Protein AF-A0A1B0CHY4-F1 (afdb_monomer_lite)

Foldseek 3Di:
DVLVVLCVVVVDDPPQDSVNSCVVVVPDDPVVVCVVVVVVLLVVQCPDPDPVSPVVSPPPDDDDDDDPVCPVVVVVVVVVVVVVVVVVVPPPDDDD

Sequence (96 aa):
FQSKALRQITDAPWYVTNDQLHRDLNVLPVQEEIAEVSRRYRERLLGHENDLAGQLAIDNGKPRRLRKGHIVRFFHIFSIKLLKEKAFDCCSGDAE

pLDDT: mean 72.12, std 18.94, range [31.48, 92.25]

Radius of gyration: 18.79 Å; chains: 1; bounding box: 41×26×60 Å

Structure (mmCIF, N/CA/C/O backbone):
data_AF-A0A1B0CHY4-F1
#
_entry.id   AF-A0A1B0CHY4-F1
#
loop_
_atom_site.group_PDB
_atom_site.id
_atom_site.type_symbol
_atom_site.label_atom_id
_atom_site.label_alt_id
_atom_site.label_comp_id
_atom_site.label_asym_id
_atom_site.label_entity_id
_atom_site.label_seq_id
_atom_site.pdbx_PDB_ins_code
_atom_site.Cartn_x
_atom_site.Cartn_y
_atom_site.Cartn_z
_atom_site.occupancy
_atom_site.B_iso_or_equiv
_atom_site.auth_seq_id
_atom_site.auth_comp_id
_atom_site.auth_asym_id
_atom_site.auth_atom_id
_atom_site.pdbx_PDB_model_num
ATOM 1 N N . PHE A 1 1 ? -2.037 3.044 10.938 1.00 75.00 1 PHE A N 1
ATOM 2 C CA . PHE A 1 1 ? -2.895 4.129 10.410 1.00 75.00 1 PHE A CA 1
ATOM 3 C C . PHE A 1 1 ? -4.058 3.542 9.620 1.00 75.00 1 PHE A C 1
ATOM 5 O O . PHE A 1 1 ? -5.185 3.765 10.031 1.00 75.00 1 PHE A O 1
ATOM 12 N N . GLN A 1 2 ? -3.789 2.705 8.608 1.00 84.00 2 GLN A N 1
ATOM 13 C CA . GLN A 1 2 ? -4.805 2.002 7.806 1.00 84.00 2 GLN A CA 1
ATOM 14 C C . GLN A 1 2 ? -5.934 1.376 8.643 1.00 84.00 2 GLN A C 1
ATOM 16 O O . GLN A 1 2 ? -7.083 1.746 8.461 1.00 84.00 2 GLN A O 1
ATOM 21 N N . SER A 1 3 ? -5.627 0.524 9.627 1.00 85.81 3 SER A N 1
ATOM 22 C CA . SER A 1 3 ? -6.664 -0.164 10.417 1.00 85.81 3 SER A CA 1
ATOM 23 C C . SER A 1 3 ? -7.571 0.784 11.211 1.00 85.81 3 SER A C 1
ATOM 25 O O . SER A 1 3 ? -8.733 0.475 11.432 1.00 85.81 3 SER A O 1
ATOM 27 N N . LYS A 1 4 ? -7.066 1.956 11.627 1.00 88.38 4 LYS A N 1
ATOM 28 C CA . LYS A 1 4 ? -7.894 2.978 12.289 1.00 88.38 4 LYS A CA 1
ATOM 29 C C . LYS A 1 4 ? -8.822 3.667 11.289 1.00 88.38 4 LYS A C 1
ATOM 31 O O . LYS A 1 4 ? -9.990 3.849 11.595 1.00 88.38 4 LYS A O 1
ATOM 36 N N . ALA A 1 5 ? -8.308 4.003 10.106 1.00 89.56 5 ALA A N 1
ATOM 37 C CA . ALA A 1 5 ? -9.098 4.613 9.041 1.00 89.56 5 ALA A CA 1
ATOM 38 C C . ALA A 1 5 ? -10.201 3.666 8.539 1.00 89.56 5 ALA A C 1
ATOM 40 O O . ALA A 1 5 ? -11.348 4.082 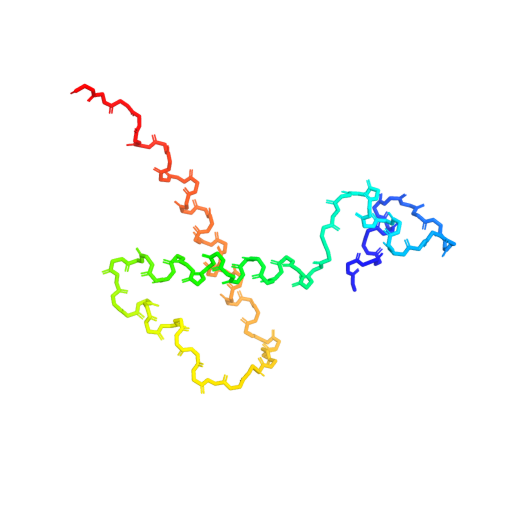8.441 1.00 89.56 5 ALA A O 1
ATOM 41 N N . LEU A 1 6 ? -9.883 2.384 8.308 1.00 89.50 6 LEU A N 1
ATOM 42 C CA . LEU A 1 6 ? -10.871 1.375 7.902 1.00 89.50 6 LEU A CA 1
ATOM 43 C C . LEU A 1 6 ? -12.005 1.270 8.928 1.00 89.50 6 LEU A C 1
ATOM 45 O O . LEU A 1 6 ? -13.167 1.349 8.554 1.00 89.50 6 LEU A O 1
ATOM 49 N N . ARG A 1 7 ? -11.671 1.212 10.224 1.00 92.25 7 ARG A N 1
ATOM 50 C CA . ARG A 1 7 ? -12.671 1.183 11.303 1.00 92.25 7 ARG A CA 1
ATOM 51 C C . ARG A 1 7 ? -13.552 2.425 11.355 1.00 92.25 7 ARG A C 1
ATOM 53 O O . ARG A 1 7 ? -14.729 2.289 11.647 1.00 92.25 7 ARG A O 1
ATOM 60 N N . GLN A 1 8 ? -12.993 3.608 11.100 1.00 91.31 8 GLN A N 1
ATOM 61 C CA . GLN A 1 8 ? -13.768 4.853 11.067 1.00 91.31 8 GLN A CA 1
ATOM 62 C C . GLN A 1 8 ? -14.732 4.906 9.880 1.00 91.31 8 GLN A C 1
ATOM 64 O O . GLN A 1 8 ? -15.825 5.434 10.020 1.00 91.31 8 GLN A O 1
ATOM 69 N N . ILE A 1 9 ? -14.336 4.370 8.723 1.00 91.50 9 ILE A N 1
ATOM 70 C CA . ILE A 1 9 ? -15.178 4.352 7.519 1.00 91.50 9 ILE A CA 1
ATOM 71 C C . ILE A 1 9 ? -16.340 3.366 7.681 1.00 91.50 9 ILE A C 1
ATOM 73 O O . ILE A 1 9 ? -17.460 3.677 7.290 1.00 91.50 9 ILE A O 1
ATOM 77 N N . THR A 1 10 ? -16.084 2.188 8.254 1.00 90.31 10 THR A N 1
ATOM 78 C CA . THR A 1 10 ? -17.093 1.127 8.411 1.00 90.31 10 THR A CA 1
ATOM 79 C C . THR A 1 10 ? -17.838 1.164 9.743 1.00 90.31 10 THR A C 1
ATOM 81 O O . THR A 1 10 ? -18.605 0.249 10.017 1.00 90.31 10 THR A O 1
ATOM 84 N N . ASP A 1 11 ? -17.543 2.144 10.599 1.00 91.50 11 ASP A N 1
ATOM 85 C CA . ASP A 1 11 ? -18.008 2.230 11.991 1.00 91.50 11 ASP A CA 1
ATOM 86 C C . ASP A 1 11 ? -17.862 0.902 12.767 1.00 91.50 11 ASP A C 1
ATOM 88 O O . ASP A 1 11 ? -18.770 0.404 13.433 1.00 91.50 11 ASP A O 1
ATOM 92 N N . ALA A 1 12 ? -16.700 0.255 12.613 1.00 89.31 12 ALA A N 1
ATOM 93 C CA . ALA A 1 12 ? -16.512 -1.107 13.101 1.00 89.31 12 ALA A CA 1
ATOM 94 C C . ALA A 1 12 ? -16.256 -1.160 14.619 1.00 89.31 12 ALA A C 1
ATOM 96 O O . ALA A 1 12 ? -15.314 -0.519 15.109 1.00 89.31 12 ALA A O 1
ATOM 97 N N . PRO A 1 13 ? -16.991 -2.006 15.366 1.00 92.25 13 PRO A N 1
ATOM 98 C CA . PRO A 1 13 ? -16.811 -2.138 16.803 1.00 92.25 13 PRO A CA 1
ATOM 99 C C . PRO A 1 13 ? -15.469 -2.785 17.180 1.00 92.25 13 PRO A C 1
ATOM 101 O O . PRO A 1 13 ? -14.797 -3.447 16.385 1.00 92.25 13 PRO A O 1
ATOM 104 N N . TRP A 1 14 ? -15.064 -2.587 18.436 1.00 89.75 14 TRP A N 1
ATOM 105 C CA . TRP A 1 14 ? -13.737 -2.960 18.942 1.00 89.75 14 TRP A CA 1
ATOM 106 C C . TRP A 1 14 ? -13.438 -4.465 18.875 1.00 89.75 14 TRP A C 1
ATOM 108 O O . TRP A 1 14 ? -12.273 -4.839 18.760 1.00 89.75 14 TRP A O 1
ATOM 118 N N . TYR A 1 15 ? -14.469 -5.314 18.925 1.00 91.62 15 TYR A N 1
ATOM 119 C CA . TYR A 1 15 ? -14.331 -6.773 18.898 1.00 91.62 15 TYR A CA 1
ATOM 120 C C . TYR A 1 15 ? -14.092 -7.341 17.493 1.00 91.62 15 TYR A C 1
ATOM 122 O O . TYR A 1 15 ? -13.661 -8.484 17.368 1.00 91.62 15 TYR A O 1
ATOM 130 N N . VAL A 1 16 ? -14.356 -6.568 16.433 1.00 91.50 16 VAL A N 1
ATOM 131 C CA . VAL A 1 16 ? -14.058 -6.993 15.058 1.00 91.50 16 VAL A CA 1
ATOM 132 C C . VAL A 1 16 ? -12.550 -7.003 14.887 1.00 91.50 16 VAL A C 1
ATOM 134 O O . VAL A 1 16 ? -11.893 -6.019 15.230 1.00 91.50 16 VAL A O 1
ATOM 137 N N . THR A 1 17 ? -11.978 -8.085 14.368 1.00 91.31 17 THR A N 1
ATOM 138 C CA . THR A 1 17 ? -10.529 -8.169 14.152 1.00 91.31 17 THR A CA 1
ATOM 139 C C . THR A 1 17 ? -10.119 -7.420 12.886 1.00 91.31 17 THR A C 1
ATOM 141 O O . THR A 1 17 ? -10.918 -7.193 11.979 1.00 91.31 17 THR A O 1
ATOM 144 N N . ASN A 1 18 ? -8.850 -7.014 12.797 1.00 89.25 18 ASN A N 1
ATOM 145 C CA . ASN A 1 18 ? -8.364 -6.359 11.580 1.00 89.25 18 ASN A CA 1
ATOM 146 C C . ASN A 1 18 ? -8.460 -7.303 10.369 1.00 89.25 18 ASN A C 1
ATOM 148 O O . ASN A 1 18 ? -8.828 -6.856 9.291 1.00 89.25 18 ASN A O 1
ATOM 152 N N . ASP A 1 19 ? -8.219 -8.602 10.559 1.00 89.62 19 ASP A N 1
ATOM 153 C CA . ASP A 1 19 ? -8.299 -9.601 9.485 1.00 89.62 19 ASP A CA 1
ATOM 154 C C . ASP A 1 19 ? -9.724 -9.792 8.959 1.00 89.62 19 ASP A C 1
ATOM 156 O O . ASP A 1 19 ? -9.917 -10.113 7.789 1.00 89.62 19 ASP A O 1
ATOM 160 N N . GLN A 1 20 ? -10.740 -9.619 9.809 1.00 89.94 20 GLN A N 1
ATOM 161 C CA . GLN A 1 20 ? -12.134 -9.576 9.361 1.00 89.94 20 GLN A CA 1
ATOM 162 C C . GLN A 1 20 ? -12.376 -8.338 8.500 1.00 89.94 20 GLN A C 1
ATOM 164 O O . GLN A 1 20 ? -12.801 -8.481 7.365 1.00 89.94 20 GLN A O 1
ATOM 169 N N . LEU A 1 21 ? -11.962 -7.150 8.953 1.00 90.50 21 LEU A N 1
ATOM 170 C CA . LEU A 1 21 ? -12.117 -5.916 8.170 1.00 90.50 21 LEU A CA 1
ATOM 171 C C . LEU A 1 21 ? -11.423 -5.973 6.807 1.00 90.50 21 LEU A C 1
ATOM 173 O O . LEU A 1 21 ? -11.967 -5.486 5.821 1.00 90.50 21 LEU A O 1
ATOM 177 N N . HIS A 1 22 ? -10.228 -6.562 6.742 1.00 90.31 22 HIS A N 1
ATOM 178 C CA . HIS A 1 22 ? -9.507 -6.734 5.482 1.00 90.31 22 HIS A CA 1
ATOM 179 C C . HIS A 1 22 ? -10.232 -7.685 4.524 1.00 90.31 22 HIS A C 1
ATOM 181 O O . HIS A 1 22 ? -10.317 -7.389 3.332 1.00 90.31 22 HIS A O 1
ATOM 187 N N . ARG A 1 23 ? -10.790 -8.790 5.038 1.00 89.50 23 ARG A N 1
ATOM 188 C CA . ARG A 1 23 ? -11.569 -9.748 4.241 1.00 89.50 23 ARG A CA 1
ATOM 189 C C . ARG A 1 23 ? -12.903 -9.168 3.782 1.00 89.50 23 ARG A C 1
ATOM 191 O O . ARG A 1 23 ? -13.219 -9.265 2.603 1.00 89.50 23 ARG A O 1
ATOM 198 N N . ASP A 1 24 ? -13.634 -8.523 4.682 1.00 89.38 24 ASP A N 1
ATOM 199 C CA . ASP A 1 24 ? -14.971 -7.987 4.414 1.00 89.38 24 ASP A CA 1
ATOM 200 C C . ASP A 1 24 ? -14.927 -6.833 3.405 1.00 89.38 24 ASP A C 1
ATOM 202 O O . ASP 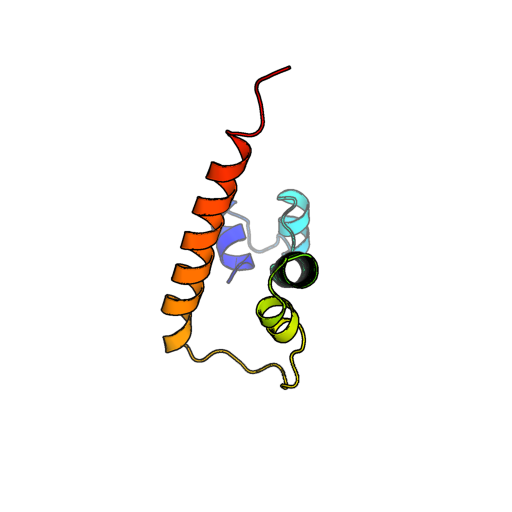A 1 24 ? -15.785 -6.727 2.532 1.00 89.38 24 ASP A O 1
ATOM 206 N N . LEU A 1 25 ? -13.897 -5.983 3.485 1.00 87.88 25 LEU A N 1
ATOM 207 C CA . LEU A 1 25 ? -13.691 -4.883 2.541 1.00 87.88 25 LEU A CA 1
ATOM 208 C C . LEU A 1 25 ? -12.928 -5.305 1.281 1.00 87.88 25 LEU A C 1
ATOM 210 O O . LEU A 1 25 ? -12.783 -4.494 0.368 1.00 87.88 25 LEU A O 1
ATOM 214 N N . ASN A 1 26 ? -12.425 -6.543 1.234 1.00 88.62 26 ASN A N 1
ATOM 215 C CA . ASN A 1 26 ? -11.533 -7.039 0.187 1.00 88.62 26 ASN A CA 1
ATOM 216 C C . ASN A 1 26 ? -10.336 -6.094 -0.068 1.00 88.62 26 ASN A C 1
ATOM 218 O O . ASN A 1 26 ? -9.951 -5.832 -1.208 1.00 88.62 26 ASN A O 1
ATOM 222 N N . VAL A 1 27 ? -9.773 -5.526 1.007 1.00 86.94 27 VAL A N 1
ATOM 223 C CA . VAL A 1 27 ? -8.667 -4.556 0.947 1.00 86.94 27 VAL A CA 1
ATOM 224 C C . VAL A 1 27 ? -7.369 -5.236 1.350 1.00 86.94 27 VAL A C 1
ATOM 226 O O . VAL A 1 27 ? -7.224 -5.689 2.490 1.00 86.94 27 VAL A O 1
ATOM 229 N N . LEU A 1 28 ? -6.386 -5.205 0.451 1.00 85.69 28 LEU A N 1
ATOM 230 C CA . LEU A 1 28 ? -5.042 -5.695 0.734 1.00 85.69 28 LEU A CA 1
ATOM 231 C C . LEU A 1 28 ? -4.378 -4.889 1.869 1.00 85.69 28 LEU A C 1
ATOM 233 O O . LEU A 1 28 ? -4.586 -3.673 2.017 1.00 85.69 28 LEU A O 1
ATOM 237 N N . PRO A 1 29 ? -3.560 -5.533 2.713 1.00 86.62 29 PRO A N 1
ATOM 238 C CA . PRO A 1 29 ? -2.743 -4.815 3.674 1.00 86.62 29 PRO A CA 1
ATOM 239 C C . PRO A 1 29 ? -1.748 -3.909 2.938 1.00 86.62 29 PRO A C 1
ATOM 241 O O . PRO A 1 29 ? -1.200 -4.261 1.895 1.00 86.62 29 PRO A O 1
ATOM 244 N N . VAL A 1 30 ? -1.462 -2.735 3.511 1.00 85.50 30 VAL A N 1
ATOM 245 C CA . VAL A 1 30 ? -0.574 -1.730 2.886 1.00 85.50 30 VAL A CA 1
ATOM 246 C C . VAL A 1 30 ? 0.794 -2.298 2.489 1.00 85.50 30 VAL A C 1
ATOM 248 O O . VAL A 1 30 ? 1.388 -1.829 1.527 1.00 85.50 30 VAL A O 1
ATOM 251 N N . GLN A 1 31 ? 1.308 -3.298 3.206 1.00 85.00 31 GLN A N 1
ATOM 252 C CA . GLN A 1 31 ? 2.591 -3.924 2.873 1.00 85.00 31 GLN A CA 1
ATOM 253 C C . GLN A 1 31 ? 2.553 -4.694 1.549 1.00 85.00 31 GLN A C 1
ATOM 255 O O . GLN A 1 31 ? 3.486 -4.568 0.758 1.00 85.00 31 GLN A O 1
ATOM 260 N N . GLU A 1 32 ? 1.483 -5.450 1.302 1.00 87.06 32 GLU A N 1
ATOM 261 C CA . GLU A 1 32 ? 1.298 -6.202 0.057 1.00 87.06 32 GLU A CA 1
ATOM 262 C C . GLU A 1 32 ? 1.084 -5.252 -1.119 1.00 87.06 32 GLU A C 1
ATOM 264 O O . GLU A 1 32 ? 1.723 -5.406 -2.155 1.00 87.06 32 GLU A O 1
ATOM 269 N N . GLU A 1 33 ? 0.290 -4.197 -0.923 1.00 87.44 33 GLU A N 1
ATOM 270 C CA . GLU A 1 33 ? 0.071 -3.177 -1.952 1.00 87.44 33 GLU A CA 1
ATOM 271 C C . GLU A 1 33 ? 1.373 -2.451 -2.325 1.00 87.44 33 GLU A C 1
ATOM 273 O O . GLU A 1 33 ? 1.672 -2.245 -3.500 1.00 87.44 33 GLU A O 1
ATOM 278 N N . ILE A 1 34 ? 2.203 -2.100 -1.334 1.00 85.50 34 ILE A N 1
ATOM 279 C CA . ILE A 1 34 ? 3.524 -1.509 -1.593 1.00 85.50 34 ILE A CA 1
ATOM 280 C C . ILE A 1 34 ? 4.392 -2.477 -2.399 1.00 85.50 34 ILE A C 1
ATOM 282 O O . ILE A 1 34 ? 5.070 -2.041 -3.331 1.00 85.50 34 ILE A O 1
ATOM 286 N N . ALA A 1 35 ? 4.381 -3.769 -2.060 1.00 85.69 35 ALA A N 1
ATOM 287 C CA . ALA A 1 35 ? 5.153 -4.773 -2.781 1.00 85.69 35 ALA A CA 1
ATOM 288 C C . ALA A 1 35 ? 4.691 -4.880 -4.244 1.00 85.69 35 ALA A C 1
ATOM 290 O O . ALA A 1 35 ? 5.518 -4.772 -5.152 1.00 85.69 35 ALA A O 1
ATOM 291 N N . GLU A 1 36 ? 3.385 -4.987 -4.477 1.00 88.19 36 GLU A N 1
ATOM 292 C CA . GLU A 1 36 ? 2.786 -5.071 -5.811 1.00 88.19 36 GLU A CA 1
ATOM 293 C C . GLU A 1 36 ? 3.103 -3.837 -6.666 1.00 88.19 36 GLU A C 1
ATOM 295 O O . GLU A 1 36 ? 3.620 -3.949 -7.783 1.00 88.19 36 GLU A O 1
ATOM 300 N N . VAL A 1 37 ? 2.878 -2.640 -6.119 1.00 85.81 37 VAL A N 1
ATOM 301 C CA . VAL A 1 37 ? 3.169 -1.378 -6.811 1.00 85.81 37 VAL A CA 1
ATOM 302 C C . VAL A 1 37 ? 4.663 -1.253 -7.105 1.00 85.81 37 VAL A C 1
ATOM 304 O O . VAL A 1 37 ? 5.044 -0.826 -8.197 1.00 85.81 37 VAL A O 1
ATOM 307 N N . SER A 1 38 ? 5.525 -1.655 -6.168 1.00 84.88 38 SER A N 1
ATOM 308 C CA . SER A 1 38 ? 6.976 -1.626 -6.370 1.00 84.88 38 SER A CA 1
ATOM 309 C C . SER A 1 38 ? 7.428 -2.590 -7.468 1.00 84.88 38 SER A C 1
ATOM 311 O O . SER A 1 38 ? 8.275 -2.223 -8.286 1.00 84.88 38 SER A O 1
ATOM 313 N N . ARG A 1 39 ? 6.819 -3.780 -7.550 1.00 87.06 39 ARG A N 1
ATOM 314 C CA . ARG A 1 39 ? 7.085 -4.764 -8.603 1.00 87.06 39 ARG A CA 1
ATOM 315 C C . ARG A 1 39 ? 6.691 -4.209 -9.965 1.00 87.06 39 ARG A C 1
ATOM 317 O O . ARG A 1 39 ? 7.538 -4.150 -10.854 1.00 87.06 39 ARG A O 1
ATOM 324 N N . ARG A 1 40 ? 5.455 -3.719 -10.096 1.00 87.00 40 ARG A N 1
ATOM 325 C CA . ARG A 1 40 ? 4.953 -3.129 -11.347 1.00 87.00 40 ARG A CA 1
ATOM 326 C C . ARG A 1 40 ? 5.809 -1.946 -11.792 1.00 87.00 40 ARG A C 1
ATOM 328 O O . ARG A 1 40 ? 6.105 -1.790 -12.972 1.00 87.00 40 ARG A O 1
ATOM 335 N N . TYR A 1 41 ? 6.239 -1.111 -10.849 1.00 84.81 41 TYR A N 1
ATOM 336 C CA . TYR A 1 41 ? 7.152 -0.012 -11.143 1.00 84.81 41 TYR A CA 1
ATOM 337 C C . TYR A 1 41 ? 8.510 -0.512 -11.656 1.00 84.81 41 TYR A C 1
ATOM 339 O O . TYR A 1 41 ? 9.034 0.032 -12.626 1.00 84.81 41 TYR A O 1
ATOM 347 N N . ARG A 1 42 ? 9.062 -1.571 -11.056 1.00 85.44 42 ARG A N 1
ATOM 348 C CA . ARG A 1 42 ? 10.326 -2.173 -11.497 1.00 85.44 42 ARG A CA 1
ATOM 349 C C . ARG A 1 42 ? 10.219 -2.758 -12.905 1.00 85.44 42 ARG A C 1
ATOM 351 O O . ARG A 1 42 ? 11.104 -2.524 -13.717 1.00 85.44 42 ARG A O 1
ATOM 358 N N . GLU A 1 43 ? 9.138 -3.470 -13.204 1.00 87.62 43 GLU A N 1
ATOM 359 C CA . GLU A 1 43 ? 8.862 -4.007 -14.544 1.00 87.62 43 GLU A CA 1
ATOM 360 C C . GLU A 1 43 ? 8.779 -2.885 -15.583 1.00 87.62 43 GLU A C 1
ATOM 362 O O . GLU A 1 43 ? 9.431 -2.955 -16.624 1.00 87.62 43 GLU A O 1
ATOM 367 N N . ARG A 1 44 ? 8.078 -1.793 -15.255 1.00 85.81 44 ARG A N 1
ATOM 368 C CA . ARG A 1 44 ? 8.010 -0.597 -16.107 1.00 85.81 44 ARG A CA 1
ATOM 369 C C . ARG A 1 44 ? 9.369 0.057 -16.339 1.00 85.81 44 ARG A C 1
ATOM 371 O O . ARG A 1 44 ? 9.591 0.581 -17.422 1.00 85.81 44 ARG A O 1
ATOM 378 N N . LEU A 1 45 ? 10.262 0.066 -15.347 1.00 84.75 45 LEU A N 1
ATOM 379 C CA . LEU A 1 45 ? 11.617 0.602 -15.515 1.00 84.75 45 LEU A CA 1
ATOM 380 C C . LEU A 1 45 ? 12.477 -0.269 -16.434 1.00 84.75 45 LEU A C 1
ATOM 382 O O . LEU A 1 45 ? 13.264 0.270 -17.202 1.00 84.75 45 LEU A O 1
ATOM 386 N N . LEU A 1 46 ? 12.330 -1.592 -16.352 1.00 83.62 46 LEU A N 1
ATOM 387 C CA . LEU A 1 46 ? 13.089 -2.535 -17.176 1.00 83.62 46 LEU A CA 1
ATOM 388 C C . LEU A 1 46 ? 12.596 -2.586 -18.625 1.00 83.62 46 LEU A C 1
ATOM 390 O O . LEU A 1 46 ? 13.398 -2.807 -19.522 1.00 83.62 46 LEU A O 1
ATOM 394 N N . GLY A 1 47 ? 11.296 -2.387 -18.848 1.00 83.69 47 GLY A N 1
ATOM 395 C CA . GLY A 1 47 ? 10.699 -2.345 -20.186 1.00 83.69 47 GLY A CA 1
ATOM 396 C C . GLY A 1 47 ? 10.754 -0.975 -20.868 1.00 83.69 47 GLY A C 1
ATOM 397 O O . GLY A 1 47 ? 10.200 -0.825 -21.951 1.00 83.69 47 GLY A O 1
ATOM 398 N N . HIS A 1 48 ? 11.355 0.040 -20.243 1.00 84.69 48 HIS A N 1
ATOM 399 C CA . HIS A 1 48 ? 11.418 1.385 -20.810 1.00 84.69 48 HIS A CA 1
ATOM 40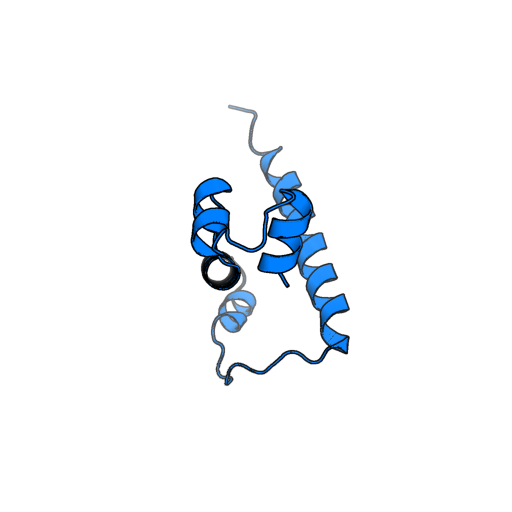0 C C . HIS A 1 48 ? 12.586 1.509 -21.794 1.00 84.69 48 HIS A C 1
ATOM 402 O O . HIS A 1 48 ? 13.702 1.111 -21.482 1.00 84.69 48 HIS A O 1
ATOM 408 N N . GLU A 1 49 ? 12.373 2.197 -22.915 1.00 81.88 49 GLU A N 1
ATOM 409 C CA . GLU A 1 49 ? 13.380 2.463 -23.964 1.00 81.88 49 GLU A CA 1
ATOM 410 C C . GLU A 1 49 ? 14.605 3.278 -23.498 1.00 81.88 49 GLU A C 1
ATOM 412 O O . GLU A 1 49 ? 15.506 3.562 -24.278 1.00 81.88 49 GLU A O 1
ATOM 417 N N . ASN A 1 50 ? 14.634 3.718 -22.237 1.00 83.75 50 ASN A N 1
ATOM 418 C CA . ASN A 1 50 ? 15.675 4.600 -21.723 1.00 83.75 50 ASN A CA 1
ATOM 419 C C . ASN A 1 50 ? 16.580 3.805 -20.788 1.00 83.75 50 ASN A C 1
ATOM 421 O O . ASN A 1 50 ? 16.184 3.479 -19.666 1.00 83.75 50 ASN A O 1
ATOM 425 N N . ASP A 1 51 ? 17.816 3.587 -21.219 1.00 79.44 51 ASP A N 1
ATOM 426 C CA . ASP A 1 51 ? 18.824 2.831 -20.475 1.00 79.44 51 ASP A CA 1
ATOM 427 C C . ASP A 1 51 ? 19.111 3.417 -19.081 1.00 79.44 51 ASP A C 1
ATOM 429 O O . ASP A 1 51 ? 19.386 2.679 -18.131 1.00 79.44 51 ASP A O 1
ATOM 433 N N . LEU A 1 52 ? 18.984 4.740 -18.907 1.00 79.94 52 LEU A N 1
ATOM 434 C CA . 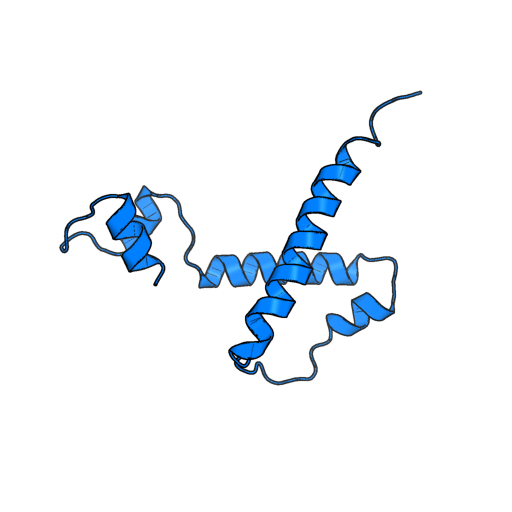LEU A 1 52 ? 19.155 5.403 -17.607 1.00 79.94 52 LEU A CA 1
ATOM 435 C C . LEU A 1 52 ? 18.028 5.052 -16.626 1.00 79.94 52 LEU A C 1
ATOM 437 O O . LEU A 1 52 ? 18.242 5.051 -15.414 1.00 79.94 52 LEU A O 1
ATOM 441 N N . ALA A 1 53 ? 16.827 4.747 -17.126 1.00 78.62 53 ALA A N 1
ATOM 442 C CA . ALA A 1 53 ? 15.708 4.328 -16.287 1.00 78.62 53 ALA A CA 1
ATOM 443 C C . ALA A 1 53 ? 15.932 2.911 -15.734 1.00 78.62 53 ALA A C 1
ATOM 445 O O . ALA A 1 53 ? 15.674 2.672 -14.553 1.00 78.62 53 ALA A O 1
ATOM 446 N N . GLY A 1 54 ? 16.496 2.006 -16.540 1.00 77.31 54 GLY A N 1
ATOM 447 C CA . GLY A 1 54 ? 16.880 0.662 -16.099 1.00 77.31 54 GLY A CA 1
ATOM 448 C C . GLY A 1 54 ? 17.928 0.679 -14.980 1.00 77.31 54 GLY A C 1
ATOM 449 O O . GLY A 1 54 ? 17.847 -0.112 -14.040 1.00 77.31 54 GLY A O 1
ATOM 450 N N . GLN A 1 55 ? 18.854 1.644 -15.004 1.00 80.38 55 GLN A N 1
ATOM 451 C CA . GLN A 1 55 ? 19.862 1.818 -13.947 1.00 80.38 55 GLN A CA 1
ATOM 452 C C . GLN A 1 55 ? 19.246 2.160 -12.580 1.00 80.38 55 GLN A C 1
ATOM 454 O O . GLN A 1 55 ? 19.807 1.792 -11.550 1.00 80.38 55 GLN A O 1
ATOM 459 N N . LEU A 1 56 ? 18.067 2.796 -12.545 1.00 78.12 56 LEU A N 1
ATOM 460 C CA . LEU A 1 56 ? 17.350 3.094 -11.296 1.00 78.12 56 LEU A CA 1
ATOM 461 C C . LEU A 1 56 ? 16.760 1.843 -10.630 1.00 78.12 56 LEU A C 1
ATOM 463 O O . LEU A 1 56 ? 16.486 1.870 -9.432 1.00 78.12 56 LEU A O 1
ATOM 467 N N . ALA A 1 57 ? 16.547 0.759 -11.384 1.00 73.12 57 ALA A N 1
ATOM 468 C CA . ALA A 1 57 ? 16.071 -0.511 -10.833 1.00 73.12 57 ALA A CA 1
ATOM 469 C C . ALA A 1 57 ? 17.174 -1.275 -10.076 1.00 73.12 57 ALA A C 1
ATOM 471 O O . ALA A 1 57 ? 16.869 -2.203 -9.323 1.00 73.12 57 ALA A O 1
ATOM 472 N N . ILE A 1 58 ? 18.439 -0.896 -10.278 1.00 67.38 58 ILE A N 1
ATOM 473 C CA . ILE A 1 58 ? 19.611 -1.478 -9.624 1.00 67.38 58 ILE A CA 1
ATOM 474 C C . ILE A 1 58 ? 19.873 -0.677 -8.342 1.00 67.38 58 ILE A C 1
ATOM 476 O O . ILE A 1 58 ? 20.728 0.207 -8.286 1.00 67.38 58 ILE A O 1
ATOM 480 N N . ASP A 1 59 ? 19.091 -0.955 -7.299 1.00 64.94 59 ASP A N 1
ATOM 481 C CA . ASP A 1 59 ? 19.323 -0.363 -5.982 1.00 64.94 59 ASP A CA 1
ATOM 482 C C . ASP A 1 59 ? 20.520 -1.057 -5.312 1.00 64.94 59 ASP A C 1
ATOM 484 O O . ASP A 1 59 ? 20.414 -2.159 -4.779 1.00 64.94 59 ASP A O 1
ATOM 488 N N . ASN A 1 60 ? 21.687 -0.412 -5.359 1.00 57.12 60 ASN A N 1
ATOM 489 C CA . ASN A 1 60 ? 22.897 -0.859 -4.657 1.00 57.12 60 ASN A CA 1
ATOM 490 C C . ASN A 1 60 ? 22.900 -0.444 -3.167 1.00 57.12 60 ASN A C 1
ATOM 492 O O . ASN A 1 60 ? 23.909 -0.594 -2.472 1.00 57.12 60 ASN A O 1
ATOM 496 N N . GLY A 1 61 ? 21.809 0.146 -2.666 1.00 62.88 61 GLY A N 1
ATOM 497 C CA . GLY A 1 61 ? 21.700 0.685 -1.317 1.00 62.88 61 GLY A CA 1
ATOM 498 C C . GLY A 1 61 ? 20.870 -0.183 -0.371 1.00 62.88 61 GLY A C 1
ATOM 499 O O . GLY A 1 61 ? 19.911 -0.844 -0.748 1.00 62.88 61 GLY A O 1
ATOM 500 N N . LYS A 1 62 ? 21.197 -0.131 0.926 1.00 63.88 62 LYS A N 1
ATOM 501 C CA . LYS A 1 62 ?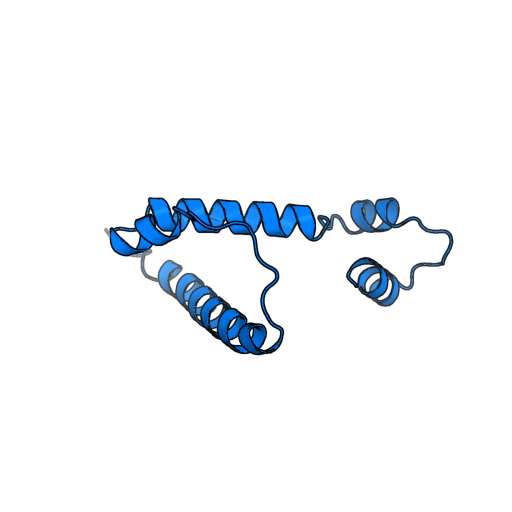 20.311 -0.665 1.972 1.00 63.88 62 LYS A CA 1
ATOM 502 C C . LYS A 1 62 ? 19.019 0.167 2.008 1.00 63.88 62 LYS A C 1
ATOM 504 O O . LYS A 1 62 ? 19.124 1.400 1.967 1.00 63.88 62 LYS A O 1
ATOM 509 N N . PRO A 1 63 ? 17.832 -0.446 2.176 1.00 67.62 63 PRO A N 1
ATOM 510 C CA . PRO A 1 63 ? 16.584 0.299 2.296 1.00 67.62 63 PRO A CA 1
ATOM 511 C C . PRO A 1 63 ? 16.684 1.278 3.472 1.00 67.62 63 PRO A C 1
ATOM 513 O O . PRO A 1 63 ? 16.914 0.891 4.619 1.00 67.62 63 PRO A O 1
ATOM 516 N N . ARG A 1 64 ? 16.552 2.578 3.186 1.00 71.69 64 ARG A N 1
ATOM 517 C CA . ARG A 1 64 ? 16.606 3.643 4.196 1.00 71.69 64 ARG A CA 1
ATOM 518 C C . ARG A 1 64 ? 15.246 4.293 4.346 1.00 71.69 64 ARG A C 1
ATOM 520 O O . ARG A 1 64 ? 14.592 4.639 3.368 1.00 71.69 64 ARG A O 1
ATOM 527 N N . ARG A 1 65 ? 14.864 4.557 5.598 1.00 71.50 65 ARG A N 1
ATOM 528 C CA . ARG A 1 65 ? 13.680 5.362 5.906 1.00 71.50 65 ARG A CA 1
ATOM 529 C C . ARG A 1 65 ? 13.807 6.734 5.239 1.00 71.50 65 ARG A C 1
ATOM 531 O O . ARG A 1 65 ? 14.733 7.491 5.542 1.00 71.50 65 ARG A O 1
ATOM 538 N N . LEU A 1 66 ? 12.855 7.065 4.368 1.00 67.62 66 LEU A N 1
ATOM 539 C CA . LEU A 1 66 ? 12.771 8.383 3.746 1.00 67.62 66 LEU A CA 1
ATOM 540 C C . LEU A 1 66 ? 12.605 9.459 4.829 1.00 67.62 66 LEU A C 1
ATOM 542 O O . LEU A 1 66 ? 11.815 9.317 5.766 1.00 67.62 66 LEU A O 1
ATOM 546 N N . ARG A 1 67 ? 13.377 10.545 4.724 1.00 75.12 67 ARG A N 1
ATOM 547 C CA . ARG A 1 67 ? 13.252 11.684 5.643 1.00 75.12 67 ARG A CA 1
ATOM 548 C C . ARG A 1 67 ? 11.956 12.437 5.340 1.00 75.12 67 ARG A C 1
ATOM 550 O O . ARG A 1 67 ? 11.603 12.639 4.183 1.00 75.12 67 ARG A O 1
ATOM 557 N N . LYS A 1 68 ? 11.263 12.879 6.391 1.00 61.34 68 LYS A N 1
ATOM 558 C CA . LYS A 1 68 ? 9.888 13.413 6.344 1.00 61.34 68 LYS A CA 1
ATOM 559 C C . LYS A 1 68 ? 9.706 14.613 5.390 1.00 61.34 68 LYS A C 1
ATOM 561 O O . LYS A 1 68 ? 8.635 14.763 4.820 1.00 61.34 68 LYS A O 1
ATOM 566 N N . GLY A 1 69 ? 10.762 15.395 5.132 1.00 60.19 69 GLY A N 1
ATOM 567 C CA . GLY A 1 69 ? 10.763 16.508 4.166 1.00 60.19 69 GLY A CA 1
ATOM 568 C C . GLY A 1 69 ? 10.884 16.115 2.684 1.00 60.19 69 GLY A C 1
ATOM 569 O O . GLY A 1 69 ? 10.684 16.958 1.817 1.00 60.19 69 GLY A O 1
ATOM 570 N N . HIS A 1 70 ? 11.183 14.852 2.362 1.00 60.94 70 HIS A N 1
ATOM 571 C CA . HIS A 1 70 ? 11.248 14.362 0.975 1.00 60.94 70 HIS A CA 1
ATOM 572 C C . HIS A 1 70 ? 9.910 13.806 0.458 1.00 60.94 70 HIS A C 1
ATOM 574 O O . HIS A 1 70 ? 9.760 13.599 -0.744 1.00 60.94 70 HIS A O 1
ATOM 580 N N . ILE A 1 71 ? 8.926 13.600 1.341 1.00 54.50 71 ILE A N 1
ATOM 581 C CA . ILE A 1 71 ? 7.625 12.995 1.007 1.00 54.50 71 ILE A CA 1
ATOM 582 C C . ILE A 1 71 ? 6.836 13.863 0.015 1.00 54.50 71 ILE A C 1
ATOM 584 O O . ILE A 1 71 ? 6.303 13.344 -0.962 1.00 54.50 71 ILE A O 1
ATOM 588 N N . VAL A 1 72 ? 6.823 15.186 0.210 1.00 47.03 72 VAL A N 1
ATOM 589 C CA . VAL A 1 72 ? 6.080 16.120 -0.659 1.00 47.03 72 VAL A CA 1
ATOM 590 C C . VAL A 1 72 ? 6.608 16.164 -2.096 1.00 47.03 72 VAL A C 1
ATOM 592 O O . VAL A 1 72 ? 5.833 16.369 -3.023 1.00 47.03 72 VAL A O 1
ATOM 595 N N . ARG A 1 73 ? 7.905 15.901 -2.312 1.00 49.09 73 ARG A N 1
ATOM 596 C CA . ARG A 1 73 ? 8.488 15.847 -3.664 1.00 49.09 73 ARG A CA 1
ATOM 597 C C . ARG A 1 73 ? 8.186 14.528 -4.372 1.00 49.09 73 ARG A C 1
ATOM 599 O O . ARG A 1 73 ? 7.975 14.524 -5.578 1.00 49.09 73 ARG A O 1
ATOM 606 N N . PHE A 1 74 ? 8.131 13.422 -3.629 1.00 49.47 74 PHE A N 1
ATOM 607 C CA . PHE A 1 74 ? 7.891 12.097 -4.202 1.00 49.47 74 PHE A CA 1
ATOM 608 C C . PHE A 1 74 ? 6.443 11.928 -4.682 1.00 49.47 74 PHE A C 1
ATOM 610 O O . PHE A 1 74 ? 6.220 11.481 -5.805 1.00 49.47 74 PHE A O 1
ATOM 617 N N . PHE A 1 75 ? 5.463 12.367 -3.881 1.00 47.72 75 PHE A N 1
ATOM 618 C CA . PHE A 1 75 ? 4.051 12.327 -4.280 1.00 47.72 75 PHE A CA 1
ATOM 619 C C . PHE A 1 75 ? 3.762 13.214 -5.495 1.00 47.72 75 PHE A C 1
ATOM 621 O O . PHE A 1 75 ? 3.017 12.803 -6.374 1.00 47.72 75 PHE A O 1
ATOM 628 N N . HIS A 1 76 ? 4.394 14.387 -5.600 1.00 43.84 76 HIS A N 1
ATOM 629 C CA . HIS A 1 76 ? 4.221 15.262 -6.763 1.00 43.84 76 HIS A CA 1
ATOM 630 C C . HIS A 1 76 ? 4.727 14.607 -8.062 1.00 43.84 76 HIS A C 1
ATOM 632 O O . HIS A 1 76 ? 4.078 14.703 -9.100 1.00 43.84 76 HIS A O 1
ATOM 638 N N . ILE A 1 77 ? 5.844 13.873 -8.005 1.00 48.72 77 ILE A N 1
ATOM 639 C CA . ILE A 1 77 ? 6.382 13.140 -9.163 1.00 48.72 77 ILE A CA 1
ATOM 640 C C . ILE A 1 77 ? 5.476 11.954 -9.536 1.00 48.72 77 ILE A C 1
ATOM 642 O O . ILE A 1 77 ? 5.222 11.731 -10.719 1.00 48.72 77 ILE A O 1
ATOM 646 N N . PHE A 1 78 ? 4.953 11.220 -8.549 1.00 47.00 78 PHE A N 1
ATOM 647 C CA . PHE A 1 78 ? 4.074 10.069 -8.789 1.00 47.00 78 PHE A CA 1
ATOM 648 C C . PHE A 1 78 ? 2.702 10.495 -9.347 1.00 47.00 78 PHE A C 1
ATOM 650 O O . PHE A 1 78 ? 2.218 9.904 -10.311 1.00 47.00 78 PHE A O 1
ATOM 657 N N . SER A 1 79 ? 2.116 11.575 -8.816 1.00 38.91 79 SER A N 1
ATOM 658 C CA 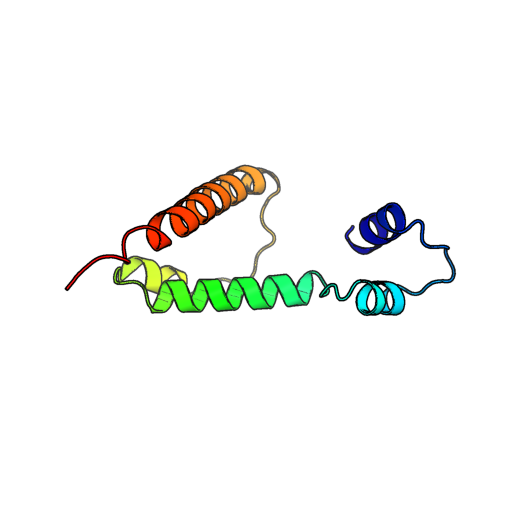. SER A 1 79 ? 0.821 12.103 -9.269 1.00 38.91 79 SER A CA 1
ATOM 659 C C . SER A 1 79 ? 0.878 12.719 -10.670 1.00 38.91 79 SER A C 1
ATOM 661 O O . SER A 1 79 ? -0.050 12.522 -11.452 1.00 38.91 79 SER A O 1
ATOM 663 N N . ILE A 1 80 ? 1.972 13.405 -11.035 1.00 46.62 80 ILE A N 1
ATOM 664 C CA . ILE A 1 80 ? 2.149 13.918 -12.408 1.00 46.62 80 ILE A CA 1
ATOM 665 C C . ILE A 1 80 ? 2.242 12.766 -13.419 1.00 46.62 80 ILE A C 1
ATOM 667 O O . ILE A 1 80 ? 1.753 12.890 -14.540 1.00 46.62 80 ILE A O 1
ATOM 671 N N . LYS A 1 81 ? 2.843 11.633 -13.036 1.00 45.66 81 LYS A N 1
ATOM 672 C CA . LYS A 1 81 ? 3.022 10.483 -13.933 1.00 45.66 81 LYS A CA 1
ATOM 673 C C . LYS A 1 81 ? 1.736 9.661 -14.100 1.00 45.66 81 LYS A C 1
ATOM 675 O O . LYS A 1 81 ? 1.432 9.262 -15.220 1.00 45.66 81 LYS A O 1
ATOM 680 N N . LEU A 1 82 ? 0.936 9.509 -13.039 1.00 45.38 82 LEU A N 1
ATOM 681 C CA . LEU A 1 82 ? -0.356 8.805 -13.084 1.00 45.38 82 LEU A CA 1
ATOM 682 C C . LEU A 1 82 ? -1.409 9.538 -13.941 1.00 45.38 82 LEU A C 1
ATOM 684 O O . LEU A 1 82 ? -2.223 8.901 -14.604 1.00 45.38 82 LEU A O 1
ATOM 688 N N . LEU A 1 83 ? -1.367 10.875 -13.975 1.00 45.78 83 LEU A N 1
ATOM 689 C CA . LEU A 1 83 ? -2.218 11.682 -14.860 1.00 45.78 83 LEU A CA 1
ATOM 690 C C . LEU A 1 83 ? -1.778 11.633 -16.333 1.00 45.78 83 LEU A C 1
ATOM 692 O O . LEU A 1 83 ? -2.605 11.853 -17.212 1.00 45.78 83 LEU A O 1
ATOM 696 N N . LYS A 1 84 ? -0.507 11.315 -16.613 1.00 44.69 84 LYS A N 1
ATOM 697 C CA . LYS A 1 84 ? 0.004 11.179 -17.986 1.00 44.69 84 LYS A CA 1
ATOM 698 C C . LYS A 1 84 ? -0.309 9.816 -18.612 1.00 44.69 84 LYS A C 1
ATOM 700 O O . LYS A 1 84 ? -0.490 9.755 -19.820 1.00 44.69 84 LYS A O 1
ATOM 705 N N . GLU A 1 85 ? -0.424 8.751 -17.814 1.00 49.06 85 GLU A N 1
ATOM 706 C CA . GLU A 1 85 ? -0.783 7.414 -18.323 1.00 49.06 85 GLU A CA 1
ATOM 707 C C . GLU A 1 85 ? -2.253 7.301 -18.733 1.00 49.06 85 GLU A C 1
ATOM 709 O O . GLU A 1 85 ? -2.533 6.754 -19.790 1.00 49.06 85 GLU A O 1
ATOM 714 N N . LYS A 1 86 ? -3.191 7.917 -17.999 1.00 42.41 86 LYS A N 1
ATOM 715 C CA . LYS A 1 86 ? -4.609 7.930 -18.415 1.00 42.41 86 LYS A CA 1
ATOM 716 C C . LYS A 1 86 ? -4.894 8.723 -19.698 1.00 42.41 86 LYS A C 1
ATOM 718 O O . LYS A 1 86 ? -5.989 8.607 -20.233 1.00 42.41 86 LYS A O 1
ATOM 723 N N . ALA A 1 87 ? -3.953 9.542 -20.168 1.00 39.72 87 ALA A N 1
ATOM 724 C CA . ALA A 1 87 ? -4.118 10.329 -21.388 1.00 39.72 87 ALA A CA 1
ATOM 725 C C . ALA A 1 87 ? -3.548 9.638 -22.640 1.00 39.72 87 ALA A C 1
ATOM 727 O O . ALA A 1 87 ? -3.895 10.042 -23.745 1.00 39.72 87 ALA A O 1
ATOM 728 N N . PHE A 1 88 ? -2.688 8.621 -22.493 1.00 41.91 88 PHE A N 1
ATOM 729 C CA . PHE A 1 88 ? -2.049 7.963 -23.640 1.00 41.91 88 PHE A CA 1
ATOM 730 C C . PHE A 1 88 ? -2.904 6.830 -24.236 1.00 41.91 88 PHE A C 1
ATOM 732 O O . PHE A 1 88 ? -2.804 6.566 -25.428 1.00 41.91 88 PHE A O 1
ATOM 739 N N . ASP A 1 89 ? -3.824 6.251 -23.458 1.00 44.03 89 ASP A N 1
ATOM 740 C CA . ASP A 1 89 ? -4.731 5.191 -23.931 1.00 44.03 89 ASP A CA 1
ATOM 741 C C . ASP A 1 89 ? -5.880 5.699 -24.839 1.00 44.03 89 ASP A C 1
ATOM 743 O O . ASP A 1 89 ? -6.614 4.891 -25.401 1.00 44.03 89 ASP A O 1
ATOM 747 N N . CYS A 1 90 ? -6.047 7.017 -25.031 1.00 39.16 90 CYS A N 1
ATOM 748 C CA . CYS A 1 90 ? -7.109 7.581 -25.888 1.00 39.16 90 CYS A CA 1
ATOM 749 C C . CYS A 1 90 ? -6.709 7.822 -27.357 1.00 39.16 90 CYS A C 1
ATOM 751 O O . CYS A 1 90 ? -7.564 8.247 -28.127 1.00 39.16 90 CYS A O 1
ATOM 753 N N . CYS A 1 91 ? -5.458 7.575 -27.766 1.00 39.66 91 CYS A N 1
ATOM 754 C CA . CYS A 1 91 ? -5.002 7.860 -29.140 1.00 39.66 91 CYS A CA 1
ATOM 755 C C . CYS A 1 91 ? -4.525 6.621 -29.920 1.00 39.66 91 CYS A C 1
ATOM 757 O O . CYS A 1 91 ? -3.810 6.765 -30.907 1.00 39.66 91 CYS A O 1
ATOM 759 N N . SER A 1 92 ? -4.886 5.407 -29.493 1.00 46.34 92 SER A N 1
ATOM 760 C CA . SER A 1 92 ? -4.546 4.163 -30.215 1.00 46.34 92 SER A CA 1
ATOM 761 C C . SER A 1 92 ? -5.767 3.421 -30.770 1.00 46.34 92 SER A C 1
ATOM 763 O O . SER A 1 92 ? -5.663 2.250 -31.123 1.00 46.34 92 SER A O 1
ATOM 765 N N . GLY A 1 93 ? -6.919 4.091 -30.838 1.00 49.78 93 GLY A N 1
ATOM 766 C CA . GLY A 1 93 ? -8.082 3.645 -31.602 1.00 49.78 93 GLY A CA 1
ATOM 767 C C . GLY A 1 93 ? -8.285 4.578 -32.792 1.00 49.78 93 GLY A C 1
ATOM 768 O O . GLY A 1 93 ? -8.154 5.784 -32.615 1.00 49.78 93 GLY A O 1
ATOM 769 N N . ASP A 1 94 ? -8.611 3.999 -33.948 1.00 31.48 94 ASP A N 1
ATOM 770 C CA . ASP A 1 94 ? -8.802 4.614 -35.275 1.00 31.48 94 ASP A CA 1
ATOM 771 C C . ASP A 1 94 ? -7.484 4.835 -36.051 1.00 31.48 94 ASP A C 1
ATOM 773 O O . ASP A 1 94 ? -6.596 5.549 -35.604 1.00 31.48 94 ASP A O 1
ATOM 777 N N . ALA A 1 95 ? -7.252 4.287 -37.242 1.00 36.47 95 ALA A N 1
ATOM 778 C CA . ALA A 1 95 ? -8.041 3.449 -38.134 1.00 36.47 95 ALA A CA 1
ATOM 779 C C . ALA A 1 95 ? -7.073 2.798 -39.151 1.00 36.47 95 ALA A C 1
ATOM 781 O O . ALA A 1 95 ? -6.017 3.365 -39.422 1.00 36.47 95 ALA A O 1
ATOM 782 N N . GLU A 1 96 ? -7.474 1.621 -39.643 1.00 35.19 96 GLU A N 1
ATOM 783 C CA . GLU A 1 96 ? -7.278 1.056 -40.999 1.00 35.19 96 GLU A CA 1
ATOM 784 C C . GLU A 1 96 ? -5.941 1.235 -41.749 1.00 35.19 96 GLU A C 1
ATOM 786 O O . GLU A 1 96 ? -5.579 2.367 -42.139 1.00 35.19 96 GLU A O 1
#

Organism: Lutzomyia longipalpis (NCBI:txid7200)

Secondary structure (DSSP, 8-state):
-HHHHHHHHTT--TTS-HHHHHHHTT---HHHHHHHHHHHHHHHHHTSS-HHHHHTT---S---PPPGGGHHHHHHHHHHHHHHHHHHTTSS----